Protein AF-A0A6B0THY8-F1 (afdb_monomer_lite)

pLDDT: mean 75.43, std 15.75, range [36.06, 93.44]

Secondary structure (DSSP, 8-state):
--HHHHHHHHHHHHTTTSEEEEEEEETTEEEEEEE-HHHHHHH-GGG---TTTTTT-----TT-SEEEEEEEEHHHHHHHHHHHTT-SS-EEEEEEE-TT-TT-PEEEEEEEEE-SSS--HHHHHHHHHHHHHHTT-

Organism: NCBI:txid2692199

Structure (mmCIF, N/CA/C/O backbone):
data_AF-A0A6B0THY8-F1
#
_entry.id   AF-A0A6B0THY8-F1
#
loop_
_atom_site.group_PDB
_atom_site.id
_atom_site.type_symbol
_atom_site.label_atom_id
_atom_site.label_alt_id
_atom_site.label_comp_id
_atom_site.label_asym_id
_atom_site.label_entity_id
_atom_site.label_seq_id
_atom_site.pdbx_PDB_ins_code
_atom_site.Cartn_x
_atom_site.Cartn_y
_atom_site.Cartn_z
_atom_site.occupancy
_atom_site.B_iso_or_equiv
_atom_site.auth_seq_id
_atom_site.auth_comp_id
_atom_site.auth_asym_id
_atom_site.auth_atom_id
_atom_site.pdbx_PDB_model_num
ATOM 1 N N . MET A 1 1 ? -6.743 0.707 17.190 1.00 80.50 1 MET A N 1
ATOM 2 C CA . MET A 1 1 ? -5.291 0.768 16.916 1.00 80.50 1 MET A CA 1
ATOM 3 C C . MET A 1 1 ? -4.868 2.235 16.843 1.00 80.50 1 MET A C 1
ATOM 5 O O . MET A 1 1 ? -5.707 3.056 16.484 1.00 80.50 1 MET A O 1
ATOM 9 N N . ASP A 1 2 ? -3.636 2.583 17.219 1.00 85.88 2 ASP A N 1
ATOM 10 C CA . ASP A 1 2 ? -3.039 3.914 17.004 1.00 85.88 2 ASP A CA 1
ATOM 11 C C . ASP A 1 2 ? -1.939 3.853 15.921 1.00 85.88 2 ASP A C 1
ATOM 13 O O . ASP A 1 2 ? -1.672 2.781 15.378 1.00 85.88 2 ASP A O 1
ATOM 17 N N . CYS A 1 3 ? -1.323 4.988 15.558 1.00 86.50 3 CYS A N 1
ATOM 18 C CA . CYS A 1 3 ? -0.288 4.996 14.514 1.00 86.50 3 CYS A CA 1
ATOM 19 C C . CYS A 1 3 ? 0.932 4.140 14.870 1.00 86.50 3 CYS A C 1
ATOM 21 O O . CYS A 1 3 ? 1.498 3.514 13.982 1.00 86.50 3 CYS A O 1
ATOM 23 N N . ALA A 1 4 ? 1.338 4.111 16.142 1.00 90.38 4 ALA A N 1
ATOM 24 C CA . ALA A 1 4 ? 2.514 3.360 16.564 1.00 90.38 4 ALA A CA 1
ATOM 25 C C . ALA A 1 4 ? 2.280 1.854 16.391 1.00 90.38 4 ALA A C 1
ATOM 27 O O . ALA A 1 4 ? 3.062 1.188 15.718 1.00 90.38 4 ALA A O 1
ATOM 28 N N . ALA A 1 5 ? 1.151 1.351 16.894 1.00 89.19 5 ALA A N 1
ATOM 29 C CA . ALA A 1 5 ? 0.757 -0.045 16.744 1.00 89.19 5 ALA A CA 1
ATOM 30 C C . ALA A 1 5 ? 0.549 -0.441 15.272 1.00 89.19 5 ALA A C 1
ATOM 32 O O . ALA A 1 5 ? 0.890 -1.554 14.873 1.00 89.19 5 ALA A O 1
ATOM 33 N N . PHE A 1 6 ? 0.023 0.471 14.447 1.00 88.75 6 PHE A N 1
ATOM 34 C CA . PHE A 1 6 ? -0.110 0.249 13.007 1.00 88.75 6 PHE A CA 1
ATOM 35 C C . PHE A 1 6 ? 1.250 0.129 12.310 1.00 88.75 6 PHE A C 1
ATOM 37 O O . PHE A 1 6 ? 1.473 -0.823 11.565 1.00 88.75 6 PHE A O 1
ATOM 44 N N . PHE A 1 7 ? 2.171 1.062 12.560 1.00 91.94 7 PHE A N 1
ATOM 45 C CA . PHE A 1 7 ? 3.503 1.035 11.956 1.00 91.94 7 PHE A CA 1
ATOM 46 C C . PHE A 1 7 ? 4.336 -0.158 12.420 1.00 91.94 7 PHE A C 1
ATOM 48 O O . PHE A 1 7 ? 5.073 -0.724 11.615 1.00 91.94 7 PHE A O 1
ATOM 55 N N . GLU A 1 8 ? 4.197 -0.570 13.680 1.00 93.44 8 GLU A N 1
ATOM 56 C CA . GLU A 1 8 ? 4.826 -1.783 14.200 1.00 93.44 8 GLU A CA 1
ATOM 57 C C . GLU A 1 8 ? 4.282 -3.035 13.498 1.00 93.44 8 GLU A C 1
ATOM 59 O O . GLU A 1 8 ? 5.062 -3.864 13.031 1.00 93.44 8 GLU A O 1
ATOM 64 N N . ALA A 1 9 ? 2.957 -3.144 13.337 1.00 90.81 9 ALA A N 1
ATOM 65 C CA . ALA A 1 9 ? 2.342 -4.253 12.610 1.00 90.81 9 ALA A CA 1
ATOM 66 C C . ALA A 1 9 ? 2.789 -4.296 11.139 1.00 90.81 9 ALA A C 1
ATOM 68 O O . ALA A 1 9 ? 3.208 -5.348 10.656 1.00 90.81 9 ALA A O 1
ATOM 69 N N . ALA A 1 10 ? 2.759 -3.153 10.449 1.00 89.50 10 ALA A N 1
ATOM 70 C CA . ALA A 1 10 ? 3.195 -3.048 9.061 1.00 89.50 10 ALA A CA 1
ATOM 71 C C . ALA A 1 10 ? 4.688 -3.374 8.911 1.00 89.50 10 ALA A C 1
ATOM 73 O O . ALA A 1 10 ? 5.055 -4.180 8.063 1.00 89.50 10 ALA A O 1
ATOM 74 N N . GLY A 1 11 ? 5.548 -2.822 9.770 1.00 90.75 11 GLY A N 1
ATOM 75 C CA . GLY A 1 11 ? 6.982 -3.110 9.770 1.00 90.75 11 GLY A CA 1
ATOM 76 C C . GLY A 1 11 ? 7.297 -4.581 10.040 1.00 90.75 11 GLY A C 1
ATOM 77 O O . GLY A 1 11 ? 8.134 -5.152 9.350 1.00 90.75 11 GLY A O 1
ATOM 78 N N . GLY A 1 12 ? 6.598 -5.213 10.986 1.00 89.62 12 GLY A N 1
ATOM 79 C CA . GLY A 1 12 ? 6.788 -6.628 11.304 1.00 89.62 12 GLY A CA 1
ATOM 80 C C . GLY A 1 12 ? 6.321 -7.582 10.200 1.00 89.62 12 GLY A C 1
ATOM 81 O O . GLY A 1 12 ? 6.938 -8.623 10.004 1.00 89.62 12 GLY A O 1
ATOM 82 N N . GLN A 1 13 ? 5.251 -7.244 9.472 1.00 88.62 13 GLN A N 1
ATOM 83 C CA . GLN A 1 13 ? 4.697 -8.110 8.421 1.00 88.62 13 GLN A CA 1
ATOM 84 C C . GLN A 1 13 ? 5.296 -7.858 7.032 1.00 88.62 13 GLN A C 1
ATOM 86 O O . GLN A 1 13 ? 5.357 -8.781 6.224 1.00 88.62 13 GLN A O 1
ATOM 91 N N . LEU A 1 14 ? 5.726 -6.627 6.743 1.00 88.19 14 LEU A N 1
ATOM 92 C CA . LEU A 1 14 ? 6.177 -6.218 5.409 1.00 88.19 14 LEU A CA 1
ATOM 93 C C . LEU A 1 14 ? 7.678 -5.938 5.332 1.00 88.19 14 LEU A C 1
ATOM 95 O O . LEU A 1 14 ? 8.233 -5.977 4.238 1.00 88.19 14 LEU A O 1
ATOM 99 N N . GLY A 1 15 ? 8.336 -5.638 6.456 1.00 81.38 15 GLY A N 1
ATOM 100 C CA . GLY A 1 15 ? 9.620 -4.930 6.486 1.00 81.38 15 GLY A CA 1
ATOM 101 C C . GLY A 1 15 ? 10.758 -5.555 5.675 1.00 81.38 15 GLY A C 1
ATOM 102 O O . GLY A 1 15 ? 11.552 -4.813 5.106 1.00 81.38 15 GLY A O 1
ATOM 103 N N . GLU A 1 16 ? 10.831 -6.883 5.582 1.00 84.44 16 GLU A N 1
ATOM 104 C CA . GLU A 1 16 ? 11.865 -7.579 4.793 1.00 84.44 16 GLU A CA 1
ATOM 105 C C . GLU A 1 16 ? 11.415 -7.921 3.362 1.00 84.44 16 GLU A C 1
ATOM 107 O O . GLU A 1 16 ? 12.245 -8.215 2.501 1.00 84.44 16 GLU A O 1
ATOM 112 N N . THR A 1 17 ? 10.110 -7.862 3.094 1.00 86.88 17 THR A N 1
ATOM 113 C CA . THR A 1 17 ? 9.492 -8.295 1.831 1.00 86.88 17 THR A CA 1
ATOM 114 C C . THR A 1 17 ? 9.318 -7.145 0.840 1.00 86.88 17 THR A C 1
ATOM 116 O O . THR A 1 17 ? 9.130 -7.374 -0.351 1.00 86.88 17 THR A O 1
ATOM 119 N N . VAL A 1 18 ? 9.375 -5.897 1.310 1.00 86.75 18 VAL A N 1
ATOM 120 C CA . VAL A 1 18 ? 9.101 -4.699 0.505 1.00 86.75 18 VAL A CA 1
ATOM 121 C C . VAL A 1 18 ? 10.343 -3.826 0.335 1.00 86.75 18 VAL A C 1
ATOM 123 O O . VAL A 1 18 ? 11.279 -3.877 1.131 1.00 86.75 18 VAL A O 1
ATOM 126 N N . ALA A 1 19 ? 10.366 -2.996 -0.708 1.00 84.81 19 ALA A N 1
ATOM 127 C CA . ALA A 1 19 ? 11.469 -2.075 -0.959 1.00 84.81 19 ALA A CA 1
ATOM 128 C C . ALA A 1 19 ? 11.157 -0.663 -0.440 1.00 84.81 19 ALA A C 1
ATOM 130 O O . ALA A 1 19 ? 10.081 -0.123 -0.690 1.00 84.81 19 ALA A O 1
ATOM 131 N N . GLU A 1 20 ? 12.139 -0.071 0.248 1.00 83.44 20 GLU A N 1
ATOM 132 C CA . GLU A 1 20 ? 12.120 1.304 0.778 1.00 83.44 20 GLU A CA 1
ATOM 133 C C . GLU A 1 20 ? 10.834 1.678 1.534 1.00 83.44 20 GLU A C 1
ATOM 135 O O . GLU A 1 20 ? 10.149 2.637 1.167 1.00 83.44 20 GLU A O 1
ATOM 140 N N . PRO A 1 21 ? 10.480 0.931 2.595 1.00 87.38 21 PRO A N 1
ATOM 141 C CA . PRO A 1 21 ? 9.332 1.288 3.404 1.00 87.38 21 PRO A CA 1
ATOM 142 C C . PRO A 1 21 ? 9.537 2.653 4.066 1.00 87.38 21 PRO A C 1
ATOM 144 O O . PRO A 1 21 ? 10.601 2.959 4.607 1.00 87.38 21 PRO A O 1
ATOM 147 N N . SER A 1 22 ? 8.483 3.458 4.073 1.00 86.38 22 SER A N 1
ATOM 148 C CA . SER A 1 22 ? 8.441 4.757 4.732 1.00 86.38 22 SER A CA 1
ATOM 149 C C . SER A 1 22 ? 7.172 4.898 5.562 1.00 86.38 22 SER A C 1
ATOM 151 O O . SER A 1 22 ? 6.129 4.312 5.264 1.00 86.38 22 SER A O 1
ATOM 153 N N . GLN A 1 23 ? 7.286 5.672 6.637 1.00 88.81 23 GLN A N 1
ATOM 154 C CA . GLN A 1 23 ? 6.213 5.925 7.588 1.00 88.81 23 GLN A CA 1
ATOM 155 C C . GLN A 1 23 ? 6.022 7.426 7.717 1.00 88.81 23 GLN A C 1
ATOM 157 O O . GLN A 1 23 ? 6.988 8.169 7.894 1.00 88.81 23 GLN A O 1
ATOM 162 N N . GLN A 1 24 ? 4.776 7.875 7.654 1.00 85.56 24 GLN A N 1
ATOM 163 C CA . GLN A 1 24 ? 4.451 9.290 7.785 1.00 85.56 24 GLN A CA 1
ATOM 164 C C . GLN A 1 24 ? 3.095 9.484 8.451 1.00 85.56 24 GLN A C 1
ATOM 166 O O . GLN A 1 24 ? 2.170 8.692 8.269 1.00 85.56 24 GLN A O 1
ATOM 171 N N . THR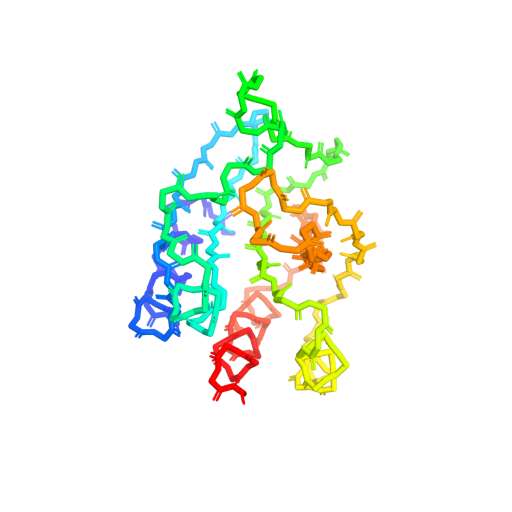 A 1 25 ? 2.970 10.584 9.187 1.00 82.12 25 THR A N 1
ATOM 172 C CA . THR A 1 25 ? 1.695 11.028 9.745 1.00 82.12 25 THR A CA 1
ATOM 173 C C . THR A 1 25 ? 1.314 12.345 9.089 1.00 82.12 25 THR A C 1
ATOM 175 O O . THR A 1 25 ? 2.003 13.348 9.271 1.00 82.12 25 THR A O 1
ATOM 178 N N . ALA A 1 26 ? 0.217 12.361 8.335 1.00 72.31 26 ALA A N 1
ATOM 179 C CA . ALA A 1 26 ? -0.259 13.541 7.617 1.00 72.31 26 ALA A CA 1
ATOM 180 C C . ALA A 1 26 ? -1.777 13.672 7.776 1.00 72.31 26 ALA A C 1
ATOM 182 O O . ALA A 1 26 ? -2.499 12.690 7.648 1.00 72.31 26 ALA A O 1
ATOM 183 N N . GLY A 1 27 ? -2.275 14.868 8.110 1.00 68.12 27 GLY A N 1
ATOM 184 C CA . GLY A 1 27 ? -3.722 15.128 8.191 1.00 68.12 27 GLY A CA 1
ATOM 185 C C . GLY A 1 27 ? -4.501 14.257 9.192 1.00 68.12 27 GLY A C 1
ATOM 186 O O . GLY A 1 27 ? -5.700 14.065 9.012 1.00 68.12 27 GLY A O 1
ATOM 187 N N . GLY A 1 28 ? -3.844 13.716 10.229 1.00 71.12 28 GLY A N 1
ATOM 188 C CA . GLY A 1 28 ? -4.455 12.776 11.184 1.00 71.12 28 GLY A CA 1
ATOM 189 C C . GLY A 1 28 ? -4.463 11.312 10.725 1.00 71.12 28 GLY A C 1
ATOM 190 O O . GLY A 1 28 ? -5.175 10.498 11.308 1.00 71.12 28 GLY A O 1
ATOM 191 N N . GLN A 1 29 ? -3.688 10.982 9.690 1.00 75.75 29 GLN A N 1
ATOM 192 C CA . GLN A 1 29 ? -3.646 9.668 9.051 1.00 75.75 29 GLN A CA 1
ATOM 193 C C . GLN A 1 29 ? -2.236 9.093 9.178 1.00 75.75 29 GLN A C 1
ATOM 195 O O . GLN A 1 29 ? -1.258 9.817 8.986 1.00 75.75 29 GLN A O 1
ATOM 200 N N . CYS A 1 30 ? -2.134 7.807 9.503 1.00 85.31 30 CYS A N 1
ATOM 201 C CA . CYS A 1 30 ? -0.875 7.073 9.573 1.00 85.31 30 CYS A CA 1
ATOM 202 C C . CYS A 1 30 ? -0.684 6.335 8.245 1.00 85.31 30 CYS A C 1
ATOM 204 O O . CYS A 1 30 ? -1.478 5.455 7.908 1.00 85.31 30 CYS A O 1
ATOM 206 N N . VAL A 1 31 ? 0.337 6.698 7.476 1.00 84.69 31 VAL A N 1
ATOM 207 C CA . VAL A 1 31 ? 0.560 6.170 6.127 1.00 84.69 31 VAL A CA 1
ATOM 208 C C . VAL A 1 31 ? 1.842 5.347 6.107 1.00 84.69 31 VAL A C 1
ATOM 210 O O . VAL A 1 31 ? 2.897 5.832 6.520 1.00 84.69 31 VAL A O 1
ATOM 213 N N . TYR A 1 32 ? 1.735 4.109 5.631 1.00 87.06 32 TYR A N 1
ATOM 214 C CA . TYR A 1 32 ? 2.857 3.213 5.371 1.00 87.06 32 TYR A CA 1
ATOM 215 C C . TYR A 1 32 ? 2.992 3.028 3.859 1.00 87.06 32 TYR A C 1
ATOM 217 O O . TYR A 1 32 ? 2.078 2.527 3.205 1.00 87.06 32 TYR A O 1
ATOM 225 N N . GLU A 1 33 ? 4.105 3.463 3.281 1.00 86.06 33 GLU A N 1
ATOM 226 C CA . GLU A 1 33 ? 4.324 3.389 1.835 1.00 86.06 33 GLU A CA 1
ATOM 227 C C . GLU A 1 33 ? 5.551 2.560 1.508 1.00 86.06 33 GLU A C 1
ATOM 229 O O . GLU A 1 33 ? 6.559 2.660 2.202 1.00 86.06 33 GLU A O 1
ATOM 234 N N . PHE A 1 34 ? 5.484 1.792 0.427 1.00 86.25 34 PHE A N 1
ATOM 235 C CA . PHE A 1 34 ? 6.606 0.997 -0.054 1.00 86.25 34 PHE A CA 1
ATOM 236 C C . PHE A 1 34 ? 6.493 0.719 -1.552 1.00 86.25 34 PHE A C 1
ATOM 238 O O . PHE A 1 34 ? 5.458 0.938 -2.192 1.00 86.25 34 PHE A O 1
ATOM 245 N N . TYR A 1 35 ? 7.581 0.207 -2.109 1.00 83.44 35 TYR A N 1
ATOM 246 C CA . TYR A 1 35 ? 7.635 -0.284 -3.473 1.00 83.44 35 TYR A CA 1
ATOM 247 C C . TYR A 1 35 ? 7.625 -1.806 -3.494 1.00 83.44 35 TYR A C 1
ATOM 249 O O . TYR A 1 35 ? 8.222 -2.469 -2.641 1.00 83.44 35 TYR A O 1
ATOM 257 N N . HIS A 1 36 ? 6.998 -2.364 -4.526 1.00 86.31 36 HIS A N 1
ATOM 258 C CA . HIS A 1 36 ? 7.212 -3.756 -4.884 1.00 86.31 36 HIS A CA 1
ATOM 259 C C . HIS A 1 36 ? 8.714 -3.981 -5.179 1.00 86.31 36 HIS A C 1
ATOM 261 O O . HIS A 1 36 ? 9.296 -3.166 -5.898 1.00 86.31 36 HIS A O 1
ATOM 267 N N . PRO A 1 37 ? 9.374 -5.059 -4.710 1.00 85.25 37 PRO A N 1
ATOM 268 C CA . PRO A 1 37 ? 10.815 -5.281 -4.917 1.00 85.25 37 PRO A CA 1
ATOM 269 C C . PRO A 1 37 ? 11.269 -5.158 -6.378 1.00 85.25 37 PRO A C 1
ATOM 271 O O . PRO A 1 37 ? 12.272 -4.515 -6.682 1.00 85.25 37 PRO A O 1
ATOM 274 N N . ARG A 1 38 ? 10.452 -5.666 -7.306 1.00 81.44 38 ARG A N 1
ATOM 275 C CA . ARG A 1 38 ? 10.683 -5.560 -8.758 1.00 81.44 38 ARG A CA 1
ATOM 276 C C . ARG A 1 38 ? 10.736 -4.126 -9.300 1.00 81.44 38 ARG A C 1
ATOM 278 O O . ARG A 1 38 ? 11.292 -3.918 -10.374 1.00 81.44 38 ARG A O 1
ATOM 285 N N . VAL A 1 39 ? 10.171 -3.147 -8.590 1.00 73.25 39 VAL A N 1
ATOM 286 C CA . VAL A 1 39 ? 10.327 -1.722 -8.913 1.00 73.25 39 VAL A CA 1
ATOM 287 C C . VAL A 1 39 ? 11.781 -1.300 -8.712 1.00 73.25 39 VAL A C 1
ATOM 289 O O . VAL A 1 39 ? 12.370 -0.715 -9.615 1.00 73.25 39 VAL A O 1
ATOM 292 N N . ARG A 1 40 ? 12.375 -1.628 -7.556 1.00 72.88 40 ARG A N 1
ATOM 293 C CA . ARG A 1 40 ? 13.784 -1.327 -7.263 1.00 72.88 40 ARG A CA 1
ATOM 294 C C . ARG A 1 40 ? 14.694 -1.985 -8.293 1.00 72.88 40 ARG A C 1
ATOM 296 O O . ARG A 1 40 ? 15.578 -1.324 -8.828 1.00 72.88 40 ARG A O 1
ATOM 303 N N . ASP A 1 41 ? 14.445 -3.260 -8.582 1.00 73.06 41 ASP A N 1
ATOM 304 C CA . ASP A 1 41 ? 15.293 -4.049 -9.476 1.00 73.06 41 ASP A CA 1
ATOM 305 C C . ASP A 1 41 ? 15.215 -3.571 -10.938 1.00 73.06 41 ASP A C 1
ATOM 307 O O . ASP A 1 41 ? 16.166 -3.754 -11.695 1.00 73.06 41 ASP A O 1
ATOM 311 N N . HIS A 1 42 ? 14.101 -2.949 -11.346 1.00 68.56 42 HIS A N 1
ATOM 312 C CA . HIS A 1 42 ? 13.898 -2.502 -12.725 1.00 68.56 42 HIS A CA 1
ATOM 313 C C . HIS A 1 42 ? 14.179 -1.017 -12.965 1.00 68.56 42 HIS A C 1
ATOM 315 O O . HIS A 1 42 ? 14.755 -0.666 -13.991 1.00 68.56 42 HIS A O 1
ATOM 321 N N . LEU A 1 43 ? 13.742 -0.148 -12.054 1.00 65.94 43 LEU A N 1
ATOM 322 C CA . LEU A 1 43 ? 13.710 1.300 -12.273 1.00 65.94 43 LEU A CA 1
ATOM 323 C C . LEU A 1 43 ? 14.804 2.043 -11.502 1.00 65.94 43 LEU A C 1
ATOM 325 O O . LEU A 1 43 ? 15.106 3.188 -11.832 1.00 65.94 43 LEU A O 1
ATOM 329 N N . GLY A 1 44 ? 15.418 1.399 -10.504 1.00 61.56 44 GLY A N 1
ATOM 330 C CA . GLY A 1 44 ? 16.283 2.078 -9.546 1.00 61.56 44 GLY A CA 1
ATOM 331 C C . GLY A 1 44 ? 15.488 3.049 -8.666 1.00 61.56 44 GLY A C 1
ATOM 332 O O . GLY A 1 44 ? 14.462 3.608 -9.055 1.00 61.56 44 GLY A O 1
ATOM 333 N N . THR A 1 45 ? 15.929 3.248 -7.430 1.00 54.78 45 THR A N 1
ATOM 334 C CA . THR A 1 45 ? 15.126 3.999 -6.453 1.00 54.78 45 THR A CA 1
ATOM 335 C C . THR A 1 45 ? 15.253 5.511 -6.578 1.00 54.78 45 THR A C 1
ATOM 337 O O . THR A 1 45 ? 14.347 6.251 -6.201 1.00 54.78 45 THR A O 1
ATOM 340 N N . GLU A 1 46 ? 16.298 5.979 -7.258 1.00 55.62 46 GLU A N 1
ATOM 341 C CA . GLU A 1 46 ? 16.523 7.400 -7.539 1.00 55.62 46 GLU A CA 1
ATOM 342 C C . GLU A 1 46 ? 15.497 7.995 -8.528 1.00 55.62 46 GLU A C 1
ATOM 344 O O . GLU A 1 46 ? 15.396 9.214 -8.672 1.00 55.62 46 GLU A O 1
ATOM 349 N N . GLY A 1 47 ? 14.705 7.145 -9.198 1.00 45.78 47 GLY A N 1
ATOM 350 C CA . GLY A 1 47 ? 13.811 7.530 -10.288 1.00 45.78 47 GLY A CA 1
ATOM 351 C C . GLY A 1 47 ? 12.309 7.583 -9.985 1.00 45.78 47 GLY A C 1
ATOM 352 O O . GLY A 1 47 ? 11.509 7.988 -10.832 1.00 45.78 47 GLY A O 1
ATOM 353 N N . LEU A 1 48 ? 11.905 7.164 -8.787 1.00 51.31 48 LEU A N 1
ATOM 354 C CA . LEU A 1 48 ? 10.513 6.805 -8.487 1.00 51.31 48 LEU A CA 1
ATOM 355 C C . LEU A 1 48 ? 9.764 7.841 -7.661 1.00 51.31 48 LEU A C 1
ATOM 357 O O . LEU A 1 48 ? 8.676 7.581 -7.144 1.00 51.31 48 LEU A O 1
ATOM 361 N N . ALA A 1 49 ? 10.308 9.053 -7.590 1.00 48.12 49 ALA A N 1
ATOM 362 C CA . ALA A 1 49 ? 9.529 10.208 -7.203 1.00 48.12 49 ALA A CA 1
ATOM 363 C C . ALA A 1 49 ? 8.433 10.420 -8.257 1.00 48.12 49 ALA A C 1
ATOM 365 O O . ALA A 1 49 ? 8.610 11.167 -9.216 1.00 48.12 49 ALA A O 1
ATOM 366 N N . THR A 1 50 ? 7.274 9.775 -8.083 1.00 45.22 50 THR A N 1
ATOM 367 C CA . THR A 1 50 ? 6.037 10.234 -8.720 1.00 45.22 50 THR A CA 1
ATOM 368 C C . THR A 1 50 ? 5.950 11.731 -8.451 1.00 45.22 50 THR A C 1
ATOM 370 O O . THR A 1 50 ? 6.239 12.164 -7.336 1.00 45.22 50 THR A O 1
ATOM 373 N N . SER A 1 51 ? 5.598 12.539 -9.441 1.00 37.72 51 SER A N 1
ATOM 374 C CA . SER A 1 51 ? 5.550 14.006 -9.359 1.00 37.72 51 SER A CA 1
ATOM 375 C C . SER A 1 51 ? 4.762 14.561 -8.152 1.00 37.72 51 SER A C 1
ATOM 377 O O . SER A 1 51 ? 4.974 15.712 -7.780 1.00 37.72 51 SER A O 1
ATOM 379 N N . PHE A 1 52 ? 3.956 13.738 -7.472 1.00 41.53 52 PHE A N 1
ATOM 380 C CA . PHE A 1 52 ? 3.351 14.000 -6.158 1.00 41.53 52 PHE A CA 1
ATOM 381 C C . PHE A 1 52 ? 4.350 14.130 -4.986 1.00 41.53 52 PHE A C 1
ATOM 383 O O . PHE A 1 52 ? 4.176 14.997 -4.123 1.00 41.53 52 PHE A O 1
ATOM 390 N N . A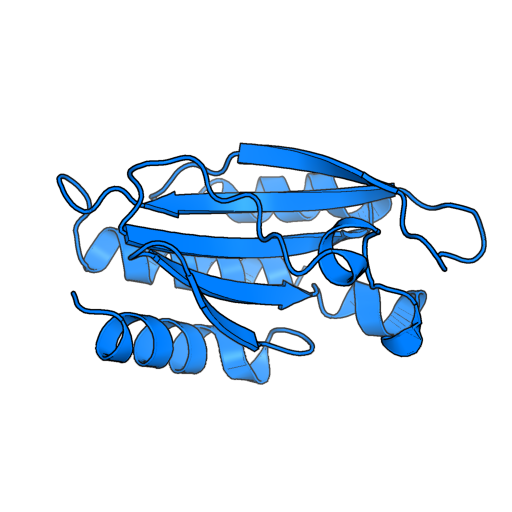SN A 1 53 ? 5.447 13.364 -4.983 1.00 40.66 53 ASN A N 1
ATOM 391 C CA . ASN A 1 53 ? 6.501 13.434 -3.961 1.00 40.66 53 ASN A CA 1
ATOM 392 C C . ASN A 1 53 ? 7.328 14.726 -4.052 1.00 40.66 53 ASN A C 1
ATOM 394 O O . ASN A 1 53 ? 7.934 15.133 -3.065 1.00 40.66 53 ASN A O 1
ATOM 398 N N . ARG A 1 54 ? 7.310 15.432 -5.194 1.00 37.50 54 ARG A N 1
ATOM 399 C CA . ARG A 1 54 ? 7.930 16.765 -5.305 1.00 37.50 54 ARG A CA 1
ATOM 400 C C . ARG A 1 54 ? 7.116 17.872 -4.633 1.00 37.50 54 ARG A C 1
ATOM 402 O O . ARG A 1 54 ? 7.689 18.892 -4.270 1.00 37.50 54 ARG A O 1
ATOM 409 N N . SER A 1 55 ? 5.810 17.678 -4.458 1.00 36.22 55 SER A N 1
ATOM 410 C CA . SER A 1 55 ? 4.930 18.630 -3.767 1.00 36.22 55 SER A CA 1
ATOM 411 C C . SER A 1 55 ? 4.793 18.377 -2.261 1.00 36.22 55 SER A C 1
ATOM 413 O O . SER A 1 55 ? 4.218 19.214 -1.573 1.00 36.22 55 SER A O 1
ATOM 415 N N . GLY A 1 56 ? 5.282 17.242 -1.740 1.00 36.06 56 GLY A N 1
ATOM 416 C CA . GLY A 1 56 ? 5.043 16.841 -0.345 1.00 36.06 56 GLY A CA 1
ATOM 417 C C . GLY A 1 56 ? 3.567 16.551 -0.037 1.00 36.06 56 GLY A C 1
ATOM 418 O O . GLY A 1 56 ? 3.170 16.531 1.125 1.00 36.06 56 GLY A O 1
ATOM 419 N N . VAL A 1 57 ? 2.743 16.356 -1.073 1.00 36.94 57 VAL A N 1
ATOM 420 C CA . VAL A 1 57 ? 1.305 16.106 -0.947 1.00 36.94 57 VAL A CA 1
ATOM 421 C C . VAL A 1 57 ? 1.062 14.626 -1.169 1.00 36.94 57 VAL A C 1
ATOM 423 O O . VAL A 1 57 ? 0.972 14.149 -2.299 1.00 36.94 57 VAL A O 1
ATOM 426 N N . VAL A 1 58 ? 0.939 13.905 -0.064 1.00 50.62 58 VAL A N 1
ATOM 427 C CA . VAL A 1 58 ? 0.322 12.584 -0.050 1.00 50.62 58 VAL A CA 1
ATOM 428 C C . VAL A 1 58 ? -1.155 12.825 -0.335 1.00 50.62 58 VAL A C 1
ATOM 430 O O . VAL A 1 58 ? -1.836 13.479 0.460 1.00 50.62 58 VAL A O 1
ATOM 433 N N . TRP A 1 59 ? -1.659 12.376 -1.487 1.00 45.50 59 TRP A N 1
ATOM 434 C CA . TRP A 1 59 ? -3.105 12.349 -1.664 1.00 45.50 59 TRP A CA 1
ATOM 435 C C . TRP A 1 59 ? -3.641 11.290 -0.719 1.00 45.50 59 TRP A C 1
ATOM 437 O O . TRP A 1 59 ? -3.434 10.094 -0.912 1.00 45.50 59 TRP A O 1
ATOM 447 N N . VAL A 1 60 ? -4.299 11.753 0.331 1.00 49.09 60 VAL A N 1
ATOM 448 C CA . VAL A 1 60 ? -5.026 10.882 1.226 1.00 49.09 60 VAL A CA 1
ATOM 449 C C . VAL A 1 60 ? -6.465 11.383 1.237 1.00 49.09 60 VAL A C 1
ATOM 451 O O . VAL A 1 60 ? -6.714 12.541 1.587 1.00 49.09 60 VAL A O 1
ATOM 454 N N . PRO A 1 61 ? -7.434 10.566 0.802 1.00 45.62 61 PRO A N 1
ATOM 455 C CA . PRO A 1 61 ? -8.825 10.970 0.835 1.00 45.62 61 PRO A CA 1
ATOM 456 C C . PRO A 1 61 ? -9.219 11.247 2.289 1.00 45.62 61 PRO A C 1
ATOM 458 O O . PRO A 1 61 ? -8.883 10.496 3.213 1.00 45.62 61 PRO A O 1
ATOM 461 N N . THR A 1 62 ? -9.897 12.373 2.495 1.00 46.47 62 THR A N 1
ATOM 462 C CA . THR A 1 62 ? -10.270 12.879 3.815 1.00 46.47 62 THR A CA 1
ATOM 463 C C . THR A 1 62 ? -11.151 11.861 4.551 1.00 46.47 62 THR A C 1
ATOM 465 O O . THR A 1 62 ? -12.168 11.403 4.034 1.00 46.47 62 THR A O 1
ATOM 468 N N . GLY A 1 63 ? -10.753 11.486 5.775 1.00 47.03 63 GLY A N 1
ATOM 469 C CA . GLY A 1 63 ? -11.551 10.628 6.668 1.00 47.03 63 GLY A CA 1
ATOM 470 C C . GLY A 1 63 ? -11.069 9.182 6.877 1.00 47.03 63 GLY A C 1
ATOM 471 O O . GLY A 1 63 ? -11.860 8.352 7.325 1.00 47.03 63 GLY A O 1
ATOM 472 N N . ARG A 1 64 ? -9.807 8.847 6.574 1.00 63.69 64 ARG A N 1
ATOM 473 C CA . ARG A 1 64 ? -9.236 7.489 6.756 1.00 63.69 64 ARG A CA 1
ATOM 474 C C . ARG A 1 64 ? -8.068 7.502 7.762 1.00 63.69 64 ARG A C 1
ATOM 476 O O . ARG A 1 64 ? -7.154 8.283 7.584 1.00 63.69 64 ARG A O 1
ATOM 483 N N . GLN A 1 65 ? -8.076 6.702 8.830 1.00 70.44 65 GLN A N 1
ATOM 484 C CA . GLN A 1 65 ? -7.057 6.773 9.899 1.00 70.44 65 GLN A CA 1
ATOM 485 C C . GLN A 1 65 ? -5.744 6.068 9.534 1.00 70.44 65 GLN A C 1
ATOM 487 O O . GLN A 1 65 ? -4.681 6.543 9.928 1.00 70.44 65 GLN A O 1
ATOM 492 N N . PHE A 1 66 ? -5.801 4.981 8.762 1.00 77.50 66 PHE A N 1
ATOM 493 C CA . PHE A 1 66 ? -4.613 4.257 8.297 1.00 77.50 66 PHE A CA 1
ATOM 494 C C . PHE A 1 66 ? -4.614 4.163 6.780 1.00 77.50 66 PHE A C 1
ATOM 496 O O . PHE A 1 66 ? -5.668 3.964 6.174 1.00 77.50 66 PHE A O 1
ATOM 503 N N . ALA A 1 67 ? -3.445 4.281 6.167 1.00 81.19 67 ALA A N 1
ATOM 504 C CA . ALA A 1 67 ? -3.288 4.083 4.738 1.00 81.19 67 ALA A CA 1
ATOM 505 C C . ALA A 1 67 ? -2.052 3.238 4.437 1.00 81.19 67 ALA A C 1
ATOM 507 O O . ALA A 1 67 ? -1.009 3.402 5.071 1.00 81.19 67 ALA A O 1
ATOM 508 N N . VAL A 1 68 ? -2.182 2.350 3.454 1.00 82.25 68 VAL A N 1
ATOM 509 C CA . VAL A 1 68 ? -1.066 1.593 2.894 1.00 82.25 68 VAL A CA 1
ATOM 510 C C . VAL A 1 68 ? -1.006 1.845 1.398 1.00 82.25 68 VAL A C 1
ATOM 512 O O . VAL A 1 68 ? -2.004 1.661 0.700 1.00 82.25 68 VAL A O 1
ATOM 515 N N . THR A 1 69 ? 0.157 2.274 0.918 1.00 84.31 69 THR A N 1
ATOM 516 C CA . THR A 1 69 ? 0.389 2.561 -0.499 1.00 84.31 69 THR A CA 1
ATOM 517 C C . THR A 1 69 ? 1.451 1.612 -1.037 1.00 84.31 69 THR A C 1
ATOM 519 O O . THR A 1 69 ? 2.617 1.707 -0.649 1.00 84.31 69 THR A O 1
ATOM 522 N N . LEU A 1 70 ? 1.046 0.734 -1.956 1.00 84.31 70 LEU A N 1
ATOM 523 C CA . LEU A 1 70 ? 1.933 -0.161 -2.696 1.00 84.31 70 LEU A CA 1
ATOM 524 C C . LEU A 1 70 ? 2.087 0.345 -4.135 1.00 84.31 70 LEU A C 1
ATOM 526 O O . LEU A 1 70 ? 1.100 0.573 -4.834 1.00 84.31 70 LEU A O 1
ATOM 530 N N . ARG A 1 71 ? 3.333 0.504 -4.582 1.00 84.56 71 ARG A N 1
ATOM 531 C CA . ARG A 1 71 ? 3.672 0.911 -5.954 1.00 84.56 71 ARG A CA 1
ATOM 532 C C . ARG A 1 71 ? 4.215 -0.279 -6.741 1.00 84.56 71 ARG A C 1
ATOM 534 O O . ARG A 1 71 ? 5.162 -0.927 -6.293 1.00 84.56 71 ARG A O 1
ATOM 541 N N . VAL A 1 72 ? 3.639 -0.537 -7.911 1.00 82.75 72 VAL A N 1
ATOM 542 C CA . VAL A 1 72 ? 3.878 -1.730 -8.736 1.00 82.75 72 VAL A CA 1
ATOM 543 C C . VAL A 1 72 ? 4.149 -1.303 -10.185 1.00 82.75 72 VAL A C 1
ATOM 545 O O . VAL A 1 72 ? 3.453 -0.420 -10.681 1.00 82.75 72 VAL A O 1
ATOM 548 N N . PRO A 1 73 ? 5.119 -1.896 -10.903 1.00 79.56 73 PRO A N 1
ATOM 549 C CA . PRO A 1 73 ? 5.247 -1.701 -12.346 1.00 79.56 73 PRO A CA 1
ATOM 550 C C . PRO A 1 73 ? 4.017 -2.273 -13.057 1.00 79.56 73 PRO A C 1
ATOM 552 O O . PRO A 1 73 ? 3.590 -3.376 -12.715 1.00 79.56 73 PRO A O 1
ATOM 555 N N . GLU A 1 74 ? 3.474 -1.572 -14.056 1.00 80.88 74 GLU A N 1
ATOM 556 C CA . GLU A 1 74 ? 2.231 -1.953 -14.754 1.00 80.88 74 GLU A CA 1
ATOM 557 C C . GLU A 1 74 ? 2.214 -3.422 -15.199 1.00 80.88 74 GLU A C 1
ATOM 559 O O . GLU A 1 74 ? 1.229 -4.126 -14.990 1.00 80.88 74 GLU A O 1
ATOM 564 N N . ARG A 1 75 ? 3.338 -3.930 -15.720 1.00 81.38 75 ARG A N 1
ATOM 565 C CA . ARG A 1 75 ? 3.467 -5.326 -16.178 1.00 81.38 75 ARG A CA 1
ATOM 566 C C . ARG A 1 75 ? 3.252 -6.392 -15.096 1.00 81.38 75 ARG A C 1
ATOM 568 O O . ARG A 1 75 ? 3.112 -7.564 -15.428 1.00 81.38 75 ARG A O 1
ATOM 575 N N . TYR A 1 76 ? 3.301 -6.012 -13.821 1.00 84.88 76 TY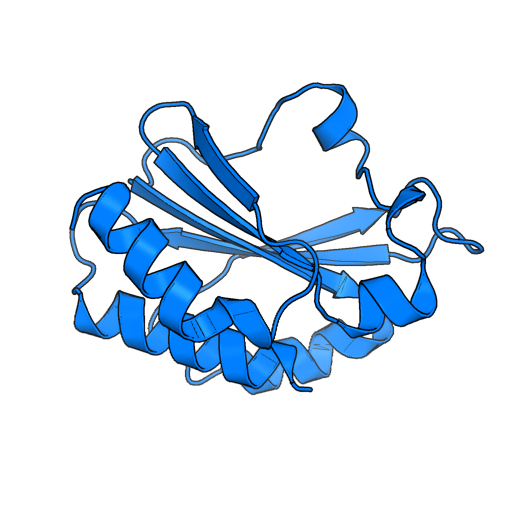R A N 1
ATOM 576 C CA . TYR A 1 76 ? 3.041 -6.894 -12.683 1.00 84.88 76 TYR A CA 1
ATOM 577 C C . TYR A 1 76 ? 1.722 -6.561 -11.974 1.00 84.88 76 TYR A C 1
ATOM 579 O O . TYR A 1 76 ? 1.370 -7.254 -11.027 1.00 84.88 76 TYR A O 1
ATOM 587 N N . GLY A 1 77 ? 0.994 -5.529 -12.419 1.00 84.31 77 GLY A N 1
ATOM 588 C CA . GLY A 1 77 ? -0.224 -5.051 -11.764 1.00 84.31 77 GLY A CA 1
ATOM 589 C C . GLY A 1 77 ? -1.290 -6.136 -11.627 1.00 84.31 77 GLY A C 1
ATOM 590 O O . GLY A 1 77 ? -1.764 -6.370 -10.524 1.00 84.31 77 GLY A O 1
ATOM 591 N N . GLU A 1 78 ? -1.594 -6.858 -12.708 1.00 88.38 78 GLU A N 1
ATOM 592 C CA . GLU A 1 78 ? -2.613 -7.920 -12.706 1.00 88.38 78 GLU A CA 1
ATOM 593 C C . GLU A 1 78 ? -2.271 -9.052 -11.724 1.00 88.38 78 GLU A C 1
ATOM 595 O O . GLU A 1 78 ? -3.083 -9.395 -10.872 1.00 88.38 78 GLU A O 1
ATOM 600 N N . ALA A 1 79 ? -1.037 -9.563 -11.756 1.00 89.00 79 ALA A N 1
ATOM 601 C CA . ALA A 1 79 ? -0.607 -10.637 -10.858 1.00 89.00 79 ALA A CA 1
ATOM 602 C C . ALA A 1 79 ? -0.596 -10.207 -9.377 1.00 89.00 79 ALA A C 1
ATOM 604 O O . ALA A 1 79 ? -0.902 -11.000 -8.487 1.00 89.00 79 ALA A O 1
ATOM 605 N N . VAL A 1 80 ? -0.248 -8.945 -9.103 1.00 88.88 80 VAL A N 1
ATOM 606 C CA . VAL A 1 80 ? -0.304 -8.379 -7.749 1.00 88.88 80 VAL A CA 1
ATOM 607 C C . VAL A 1 80 ? -1.752 -8.200 -7.291 1.00 88.88 80 VAL A C 1
ATOM 609 O O . VAL A 1 80 ? -2.053 -8.484 -6.136 1.00 88.88 80 VAL A O 1
ATOM 612 N N . GLU A 1 81 ? -2.658 -7.770 -8.169 1.00 89.56 81 GLU A N 1
ATOM 613 C CA . GLU A 1 81 ? -4.088 -7.652 -7.860 1.00 89.56 81 GLU A CA 1
ATOM 614 C C . GLU A 1 81 ? -4.7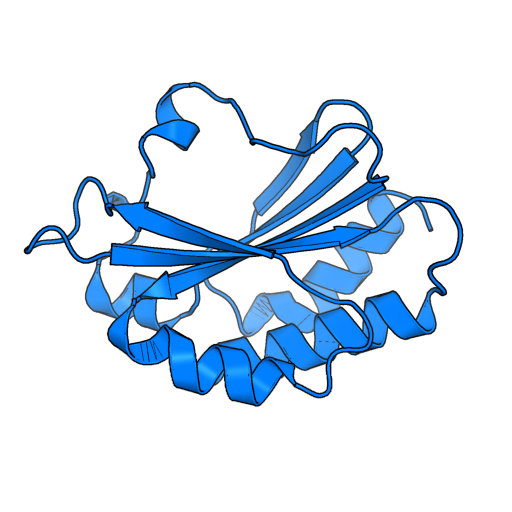27 -9.013 -7.573 1.00 89.56 81 GLU A C 1
ATOM 616 O O . GLU A 1 81 ? -5.439 -9.144 -6.580 1.00 89.56 81 GLU A O 1
ATOM 621 N N . GLU A 1 82 ? -4.413 -10.043 -8.363 1.00 90.62 82 GLU A N 1
ATOM 622 C CA . GLU A 1 82 ? -4.847 -11.420 -8.097 1.00 90.62 82 GLU A CA 1
ATOM 623 C C . GLU A 1 82 ? -4.354 -11.918 -6.731 1.00 90.62 82 GLU A C 1
ATOM 625 O O . GLU A 1 82 ? -5.108 -12.526 -5.972 1.00 90.62 82 GLU A O 1
ATOM 630 N N . ALA A 1 83 ? -3.103 -11.616 -6.371 1.00 89.56 83 ALA A N 1
ATOM 631 C CA . ALA A 1 83 ? -2.552 -11.971 -5.064 1.00 89.56 83 ALA A CA 1
ATOM 632 C C . ALA A 1 83 ? -3.192 -11.201 -3.893 1.00 89.56 83 ALA A C 1
ATOM 634 O O . ALA A 1 83 ? -3.062 -11.622 -2.740 1.00 89.56 83 ALA A O 1
ATOM 635 N N . LEU A 1 84 ? -3.886 -10.093 -4.172 1.00 90.62 84 LEU A N 1
ATOM 636 C CA . LEU A 1 84 ? -4.611 -9.280 -3.194 1.00 90.62 84 LEU A CA 1
ATOM 637 C C . LEU A 1 84 ? -6.102 -9.623 -3.093 1.00 90.62 84 LEU A C 1
ATOM 639 O O . LEU A 1 84 ? -6.747 -9.126 -2.174 1.00 90.62 84 LEU A O 1
ATOM 643 N N . ASP A 1 85 ? -6.639 -10.501 -3.945 1.00 90.50 85 ASP A N 1
ATOM 644 C CA . ASP A 1 85 ? -8.019 -11.006 -3.849 1.00 90.50 85 ASP A CA 1
ATOM 645 C C . ASP A 1 85 ? -8.414 -11.522 -2.443 1.00 90.50 85 ASP A C 1
ATOM 647 O O . ASP A 1 85 ? -9.519 -11.222 -1.986 1.00 90.50 85 ASP A O 1
ATOM 651 N N . PRO A 1 86 ? -7.539 -12.211 -1.671 1.00 88.56 86 PRO A N 1
ATOM 652 C CA . PRO A 1 86 ? -7.885 -12.641 -0.315 1.00 88.56 86 PRO A CA 1
ATOM 653 C C . PRO A 1 86 ? -7.797 -11.528 0.747 1.00 88.56 86 PRO A C 1
ATOM 655 O O . PRO A 1 86 ? -8.041 -11.805 1.924 1.00 88.56 86 PRO A O 1
ATOM 658 N N . ALA A 1 87 ? -7.408 -10.296 0.395 1.00 88.88 87 ALA A N 1
ATOM 659 C CA . ALA A 1 87 ? -7.270 -9.212 1.363 1.00 88.88 87 ALA A CA 1
ATOM 660 C C . ALA A 1 87 ? -8.645 -8.823 1.953 1.00 88.88 87 ALA A C 1
ATOM 662 O O . ALA A 1 87 ? -9.564 -8.492 1.204 1.00 88.88 87 ALA A O 1
ATOM 663 N N . PRO A 1 88 ? -8.801 -8.777 3.293 1.00 88.69 88 PRO A N 1
ATOM 664 C CA . PRO A 1 88 ? -10.070 -8.398 3.923 1.00 88.69 88 PRO A CA 1
ATOM 665 C C . PRO A 1 88 ? -10.540 -6.978 3.581 1.00 88.69 88 PRO A C 1
ATOM 667 O O . PRO A 1 88 ? -11.733 -6.675 3.639 1.00 88.69 88 PRO A O 1
ATOM 670 N N . LEU A 1 89 ? -9.601 -6.082 3.268 1.00 84.88 89 LEU A N 1
ATOM 671 C CA . LEU A 1 89 ? -9.866 -4.670 3.029 1.00 84.88 89 LEU A CA 1
ATOM 672 C C . LEU A 1 89 ? -9.662 -4.349 1.553 1.00 84.88 89 LEU A C 1
ATOM 674 O O . LEU A 1 89 ? -8.623 -4.653 0.978 1.00 84.88 89 LEU A O 1
ATOM 678 N N . ALA A 1 90 ? -10.650 -3.682 0.959 1.00 83.62 90 ALA A N 1
ATOM 679 C CA . ALA A 1 90 ? -10.578 -3.250 -0.428 1.00 83.62 90 ALA A CA 1
ATOM 680 C C . ALA A 1 90 ? -9.512 -2.159 -0.630 1.00 83.62 90 ALA A C 1
ATOM 682 O O . ALA A 1 90 ? -9.317 -1.287 0.227 1.00 83.62 90 ALA A O 1
ATOM 683 N N . PHE A 1 91 ? -8.883 -2.171 -1.804 1.00 81.88 91 PHE A N 1
ATOM 684 C CA . PHE A 1 91 ? -7.993 -1.113 -2.268 1.00 81.88 91 PHE A CA 1
ATOM 685 C C . PHE A 1 91 ? -8.617 -0.307 -3.404 1.00 81.88 91 PHE A C 1
ATOM 687 O O . PHE A 1 91 ? -9.489 -0.768 -4.136 1.00 81.88 91 PHE A O 1
ATOM 694 N N . GLU A 1 92 ? -8.130 0.916 -3.560 1.00 80.94 92 GLU A N 1
ATOM 695 C CA . GLU A 1 92 ? -8.358 1.750 -4.731 1.00 80.94 92 GLU A CA 1
ATOM 696 C C . GLU A 1 92 ? -7.119 1.689 -5.625 1.00 80.94 92 GLU A C 1
ATOM 698 O O . GLU A 1 92 ? -5.992 1.858 -5.155 1.00 80.94 92 GLU A O 1
ATOM 703 N N . ARG A 1 93 ? -7.324 1.459 -6.923 1.00 80.31 93 ARG A N 1
ATOM 704 C CA . ARG A 1 93 ? -6.263 1.496 -7.928 1.00 80.31 93 ARG A CA 1
ATOM 705 C C . ARG A 1 93 ? -6.198 2.876 -8.566 1.00 80.31 93 ARG A C 1
ATOM 707 O O . ARG A 1 93 ? -7.215 3.425 -8.986 1.00 80.31 93 ARG A O 1
ATOM 714 N N . THR A 1 94 ? -4.987 3.399 -8.705 1.00 74.50 94 THR A N 1
ATOM 715 C CA . THR A 1 94 ? -4.709 4.571 -9.538 1.00 74.50 94 THR A CA 1
ATOM 716 C C . THR A 1 94 ? -3.454 4.330 -10.363 1.00 74.50 94 THR A C 1
ATOM 718 O O . THR A 1 94 ? -2.480 3.780 -9.856 1.00 74.50 94 THR A O 1
ATOM 721 N N . ASP A 1 95 ? -3.462 4.739 -11.628 1.00 71.69 95 ASP A N 1
ATOM 722 C CA . ASP A 1 95 ? -2.298 4.602 -12.502 1.00 71.69 95 ASP A CA 1
ATOM 723 C C . ASP A 1 95 ? -1.550 5.937 -12.588 1.00 71.69 95 ASP A C 1
ATOM 725 O O . ASP A 1 95 ? -2.143 7.001 -12.785 1.00 71.69 95 ASP A O 1
ATOM 729 N N . HIS A 1 96 ? -0.229 5.884 -12.433 1.00 66.88 96 HIS A N 1
ATOM 730 C CA . HIS A 1 96 ? 0.655 7.047 -12.411 1.00 66.88 96 HIS A CA 1
ATOM 731 C C . HIS A 1 96 ? 1.804 6.855 -13.387 1.00 66.88 96 HIS A C 1
ATOM 733 O O . HIS A 1 96 ? 2.251 5.741 -13.628 1.00 66.88 96 HIS A O 1
ATOM 739 N N . ARG A 1 97 ? 2.343 7.949 -13.924 1.00 62.62 97 ARG A N 1
ATOM 740 C CA . ARG A 1 97 ? 3.527 7.881 -14.787 1.00 62.62 97 ARG A CA 1
ATOM 741 C C . ARG A 1 97 ? 4.801 7.957 -13.949 1.00 62.62 97 ARG A C 1
ATOM 743 O O . ARG A 1 97 ? 4.970 8.916 -13.190 1.00 62.62 97 ARG A O 1
ATOM 750 N N . GLY A 1 98 ? 5.704 6.985 -14.092 1.00 58.97 98 GLY A N 1
ATOM 751 C CA . GLY A 1 98 ? 7.023 7.037 -13.460 1.00 58.97 98 GLY A CA 1
ATOM 752 C C . GLY A 1 98 ? 7.853 8.180 -14.047 1.00 58.97 98 GLY A C 1
ATOM 753 O O . GLY A 1 98 ? 8.091 8.213 -15.252 1.00 58.97 98 GLY A O 1
ATOM 754 N N . VAL A 1 99 ? 8.280 9.138 -13.218 1.00 54.81 99 VAL A N 1
ATOM 755 C CA . VAL A 1 99 ? 8.969 10.357 -13.693 1.00 54.81 99 VAL A CA 1
ATOM 756 C C . VAL A 1 99 ? 10.328 10.043 -14.320 1.00 54.81 99 VAL A C 1
ATOM 758 O O . VAL A 1 99 ? 10.700 10.696 -15.293 1.00 54.81 99 VAL A O 1
ATOM 761 N N . SER A 1 100 ? 11.031 9.029 -13.816 1.00 52.19 100 SER A N 1
ATOM 762 C CA . SER A 1 100 ? 12.329 8.608 -14.351 1.00 52.19 100 SER A CA 1
ATOM 763 C C . SER A 1 100 ? 12.327 7.164 -14.856 1.00 52.19 100 SER A C 1
ATOM 765 O O . SER A 1 100 ? 13.389 6.553 -14.956 1.00 52.19 100 SER A O 1
ATOM 767 N N . ALA A 1 101 ? 11.154 6.601 -15.162 1.00 55.22 101 ALA A N 1
ATOM 768 C CA . ALA A 1 101 ? 11.108 5.293 -15.797 1.00 55.22 101 ALA A CA 1
ATOM 769 C C . ALA A 1 101 ? 11.725 5.394 -17.208 1.00 55.22 101 ALA A C 1
ATOM 771 O O . ALA A 1 101 ? 11.310 6.292 -17.950 1.00 55.22 101 ALA A O 1
ATOM 772 N N . PRO A 1 102 ? 12.678 4.516 -17.594 1.00 56.12 102 PRO A N 1
ATOM 773 C CA . PRO A 1 102 ? 13.448 4.630 -18.840 1.00 56.12 102 PRO A CA 1
ATOM 774 C C . PRO A 1 102 ? 12.593 4.828 -20.100 1.00 56.12 102 PRO A C 1
ATOM 776 O O . PRO A 1 102 ? 13.008 5.543 -21.008 1.00 56.12 102 PRO A O 1
ATOM 779 N N . ASP A 1 103 ? 11.370 4.286 -20.095 1.00 62.47 103 ASP A N 1
ATOM 780 C CA . ASP A 1 103 ? 10.432 4.315 -21.224 1.00 62.47 103 ASP A CA 1
ATOM 781 C C . ASP A 1 103 ? 9.112 5.053 -20.915 1.00 62.47 103 ASP A C 1
ATOM 783 O O . ASP A 1 103 ? 8.140 4.972 -21.668 1.00 62.47 103 ASP A O 1
ATOM 787 N N . GLY A 1 104 ? 9.038 5.778 -19.793 1.00 59.53 104 GLY A N 1
ATOM 788 C CA . GLY A 1 104 ? 7.782 6.365 -19.315 1.00 59.53 104 GLY A CA 1
ATOM 789 C C . GLY A 1 104 ? 6.756 5.319 -18.864 1.00 59.53 104 GLY A C 1
ATOM 790 O O . GLY A 1 104 ? 5.555 5.564 -19.006 1.00 59.53 104 GLY A O 1
ATOM 791 N N . GLU A 1 105 ? 7.244 4.181 -18.352 1.00 66.12 105 GLU A N 1
ATOM 792 C CA . GLU A 1 105 ? 6.453 3.077 -17.793 1.00 66.12 105 GLU A CA 1
ATOM 793 C C . GLU A 1 105 ? 5.432 3.596 -16.768 1.00 66.12 105 GLU A C 1
ATOM 795 O O . GLU A 1 105 ? 5.724 4.482 -15.948 1.00 66.12 105 GLU A O 1
ATOM 800 N N . MET A 1 106 ? 4.218 3.046 -16.833 1.00 69.56 106 MET A N 1
ATOM 801 C CA . MET A 1 106 ? 3.188 3.328 -15.847 1.00 69.56 106 MET A CA 1
ATOM 802 C C . MET A 1 106 ? 3.472 2.531 -14.572 1.00 69.56 106 MET A C 1
ATOM 804 O O . MET A 1 106 ? 3.836 1.355 -14.590 1.00 69.56 106 MET A O 1
ATOM 808 N N . LEU A 1 107 ? 3.305 3.200 -13.441 1.00 71.44 107 LEU A N 1
ATOM 809 C CA . LEU A 1 107 ? 3.259 2.588 -12.129 1.00 71.44 107 LEU A CA 1
ATOM 810 C C . LEU A 1 107 ? 1.802 2.508 -11.706 1.00 71.44 107 LEU A C 1
ATOM 812 O O . LEU A 1 107 ? 1.109 3.524 -11.624 1.00 71.44 107 LEU A O 1
ATOM 816 N N . THR A 1 108 ? 1.358 1.306 -11.386 1.00 75.12 108 THR A N 1
ATOM 817 C CA . THR A 1 108 ? 0.093 1.099 -10.702 1.00 75.12 108 THR A CA 1
ATOM 818 C C . THR A 1 108 ? 0.308 1.350 -9.216 1.00 75.12 108 THR A C 1
ATOM 820 O O . THR A 1 108 ? 1.232 0.815 -8.597 1.00 75.12 108 THR A O 1
ATOM 823 N N . VAL A 1 109 ? -0.531 2.201 -8.639 1.00 73.88 109 VAL A N 1
ATOM 824 C CA . V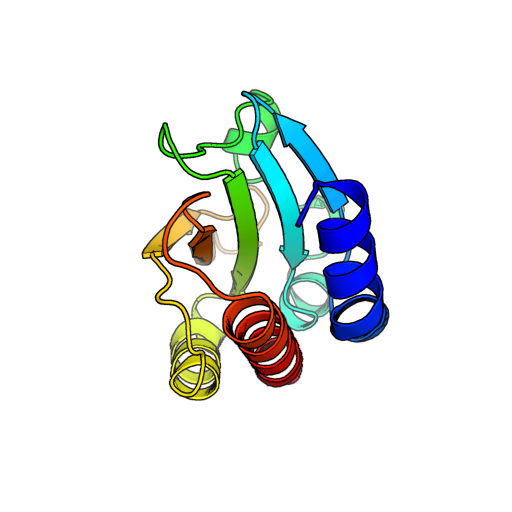AL A 1 109 ? -0.519 2.517 -7.216 1.00 73.88 109 VAL A CA 1
ATOM 825 C C . VAL A 1 109 ? -1.798 1.987 -6.594 1.00 73.88 109 VAL A C 1
ATOM 827 O O . VAL A 1 109 ? -2.905 2.397 -6.954 1.00 73.88 109 VAL A O 1
ATOM 830 N N . LEU A 1 110 ? -1.619 1.057 -5.662 1.00 75.44 110 LEU A N 1
ATOM 831 C CA . LEU A 1 110 ? -2.687 0.419 -4.911 1.00 75.44 110 LEU A CA 1
ATOM 832 C C . LEU A 1 110 ? -2.765 1.074 -3.535 1.00 75.44 110 LEU A C 1
ATOM 834 O O . LEU A 1 110 ? -1.803 1.051 -2.762 1.00 75.44 110 LEU A O 1
ATOM 838 N N . HIS A 1 111 ? -3.910 1.686 -3.251 1.00 77.62 111 HIS A N 1
ATOM 839 C CA . HIS A 1 111 ? -4.163 2.438 -2.034 1.00 77.62 111 HIS A CA 1
ATOM 840 C C . HIS A 1 111 ? -5.190 1.720 -1.169 1.00 77.62 111 HIS A C 1
ATOM 842 O O . HIS A 1 111 ? -6.387 1.726 -1.455 1.00 77.62 111 HIS A O 1
ATOM 848 N N . PHE A 1 112 ? -4.734 1.164 -0.056 1.00 76.25 112 PHE A N 1
ATOM 849 C CA . PHE A 1 112 ? -5.615 0.703 1.006 1.00 76.25 112 PHE A CA 1
ATOM 850 C C . PHE A 1 112 ? -5.835 1.868 1.947 1.00 76.25 112 PHE A C 1
ATOM 852 O O . PHE A 1 112 ? -4.878 2.475 2.430 1.00 76.25 112 PHE A O 1
ATOM 859 N N . SER A 1 113 ? -7.089 2.204 2.216 1.00 70.12 113 SER A N 1
ATOM 860 C CA . SER A 1 113 ? -7.380 3.308 3.113 1.00 70.12 113 SER A CA 1
ATOM 861 C C . SER A 1 113 ? -8.493 2.953 4.075 1.00 70.12 113 SER A C 1
ATOM 863 O O . SER A 1 113 ? -9.642 2.717 3.702 1.00 70.12 113 SER A O 1
ATOM 865 N N . LEU A 1 114 ? -8.113 2.898 5.342 1.00 68.31 114 LEU A N 1
ATOM 866 C CA . LEU A 1 114 ? -8.875 2.272 6.401 1.00 68.31 114 LEU A CA 1
ATOM 867 C C . LEU A 1 114 ? -9.560 3.362 7.212 1.00 68.31 114 LEU A C 1
ATOM 869 O O . LEU A 1 114 ? -8.916 4.264 7.754 1.00 68.31 114 LEU A O 1
ATOM 873 N N . ARG A 1 115 ? -10.889 3.309 7.284 1.00 61.53 115 ARG A N 1
ATOM 874 C CA . ARG A 1 115 ? -11.651 4.206 8.155 1.00 61.53 115 ARG A CA 1
ATOM 875 C C . ARG A 1 115 ? -11.425 3.803 9.613 1.00 61.53 115 ARG A C 1
ATOM 877 O O . ARG A 1 115 ? -11.348 2.622 9.927 1.00 61.53 115 ARG A O 1
ATOM 884 N N . SER A 1 116 ? -11.359 4.794 10.500 1.00 55.69 116 SER A N 1
ATOM 885 C CA . SER A 1 116 ? -11.209 4.609 11.955 1.00 55.69 116 SER A CA 1
ATOM 886 C C . SER A 1 116 ? -12.358 3.837 12.614 1.00 55.69 116 SER A C 1
ATOM 888 O O . SER A 1 116 ? -12.229 3.402 13.755 1.00 55.69 116 SER A O 1
ATOM 890 N N . GLY A 1 117 ? -13.488 3.671 11.919 1.00 57.03 117 GLY A N 1
ATOM 891 C CA . GLY A 1 117 ? -14.646 2.915 12.384 1.00 57.03 117 GLY A CA 1
ATOM 892 C C . GLY A 1 117 ? -15.010 1.796 11.412 1.00 57.03 117 GLY A C 1
ATOM 893 O O . GLY A 1 117 ? -15.093 2.028 10.207 1.00 57.03 117 GLY A O 1
ATOM 894 N N . GLY A 1 118 ? -15.256 0.600 11.955 1.00 66.88 118 GLY A N 1
ATOM 895 C CA . GLY A 1 118 ? -15.737 -0.567 11.207 1.00 66.88 118 GLY A CA 1
ATOM 896 C C . GLY A 1 118 ? -14.658 -1.525 10.693 1.00 66.88 118 GLY A C 1
ATOM 897 O O . GLY A 1 118 ? -15.014 -2.496 10.042 1.00 66.88 118 GLY A O 1
ATOM 898 N N . VAL A 1 119 ? -13.379 -1.278 10.988 1.00 75.38 119 VAL A N 1
ATOM 899 C CA . VAL A 1 119 ? -12.264 -2.167 10.620 1.00 75.38 119 VAL A CA 1
ATOM 900 C C . VAL A 1 119 ? -11.712 -2.824 11.882 1.00 75.38 119 VAL A C 1
ATOM 902 O O . VAL A 1 119 ? -11.335 -2.122 12.826 1.00 75.38 119 VAL A O 1
ATOM 905 N N . SER A 1 120 ? -11.684 -4.156 11.918 1.00 85.25 120 SER A N 1
ATOM 906 C CA . SER A 1 120 ? -11.100 -4.895 13.038 1.00 85.25 120 SER A CA 1
ATOM 907 C C . SER A 1 120 ? -9.573 -4.946 12.925 1.00 85.25 120 SER A C 1
ATOM 909 O O . SER A 1 120 ? -9.011 -4.824 11.839 1.00 85.25 120 SER A O 1
ATOM 911 N N . GLU A 1 121 ? -8.870 -5.134 14.045 1.00 85.69 121 GLU A N 1
ATOM 912 C CA . GLU A 1 121 ? -7.415 -5.354 14.010 1.00 85.69 121 GLU A CA 1
ATOM 913 C C . GLU A 1 121 ? -7.039 -6.600 13.190 1.00 85.69 121 GLU A C 1
ATOM 915 O O . GLU A 1 121 ? -6.004 -6.610 12.523 1.00 85.69 121 GLU A O 1
ATOM 920 N N . GLU A 1 122 ? -7.894 -7.622 13.203 1.00 89.69 122 GLU A N 1
ATOM 921 C CA . GLU A 1 122 ? -7.739 -8.829 12.394 1.00 89.69 122 GLU A CA 1
ATOM 922 C C . GLU A 1 122 ? -7.755 -8.502 10.897 1.00 89.69 122 GLU A C 1
ATOM 924 O O . GLU A 1 122 ? -6.839 -8.908 10.184 1.00 89.69 122 GLU A O 1
ATOM 929 N N . ASP A 1 123 ? -8.703 -7.679 10.436 1.00 88.44 123 ASP A N 1
ATOM 930 C CA . ASP A 1 123 ? -8.775 -7.256 9.032 1.00 88.44 123 ASP A CA 1
ATOM 931 C C . ASP A 1 123 ? -7.524 -6.473 8.612 1.00 88.44 123 ASP A C 1
ATOM 933 O O . ASP A 1 123 ? -7.004 -6.666 7.508 1.00 88.44 123 ASP A O 1
ATOM 937 N N . VAL A 1 124 ? -7.007 -5.602 9.495 1.00 87.38 124 VAL A N 1
ATOM 938 C CA . VAL A 1 124 ? -5.762 -4.853 9.242 1.00 87.38 124 VAL A CA 1
ATOM 939 C C . VAL A 1 124 ? -4.598 -5.820 9.055 1.00 87.38 124 VAL A C 1
ATOM 941 O O . VAL A 1 124 ? -3.887 -5.743 8.054 1.00 87.38 124 VAL A O 1
ATOM 944 N N . ARG A 1 125 ? -4.409 -6.755 9.991 1.00 90.38 125 ARG A N 1
ATOM 945 C CA . ARG A 1 125 ? -3.304 -7.724 9.948 1.00 90.38 125 ARG A CA 1
ATOM 946 C C . ARG A 1 125 ? -3.431 -8.703 8.785 1.00 90.38 125 ARG A C 1
ATOM 948 O O . ARG A 1 125 ? -2.411 -9.060 8.199 1.00 90.38 125 ARG A O 1
ATOM 955 N N . GLY A 1 126 ? -4.650 -9.117 8.442 1.00 91.06 126 GLY A N 1
AT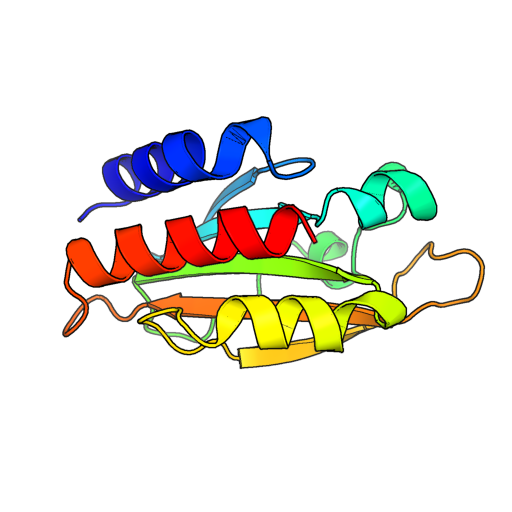OM 956 C CA . GLY A 1 126 ? -4.930 -9.950 7.274 1.00 91.06 126 GLY A CA 1
ATOM 957 C C . GLY A 1 126 ? -4.586 -9.230 5.971 1.00 91.06 126 GLY A C 1
ATOM 958 O O . GLY A 1 126 ? -3.933 -9.801 5.104 1.00 91.06 126 GLY A O 1
ATOM 959 N N . THR A 1 127 ? -4.921 -7.942 5.872 1.00 91.00 127 THR A N 1
ATOM 960 C CA . THR A 1 127 ? -4.587 -7.113 4.702 1.00 91.00 127 THR A CA 1
ATOM 961 C C . THR A 1 127 ? -3.081 -6.904 4.568 1.00 91.00 127 THR A C 1
ATOM 963 O O . THR A 1 127 ? -2.530 -7.068 3.485 1.00 91.00 127 THR A O 1
ATOM 966 N N . LEU A 1 128 ? -2.387 -6.597 5.666 1.00 91.00 128 LEU A N 1
ATOM 967 C CA . LEU A 1 128 ? -0.925 -6.488 5.682 1.00 91.00 128 LEU A CA 1
ATOM 968 C C . LEU A 1 128 ? -0.245 -7.818 5.315 1.00 91.00 128 LEU A C 1
ATOM 970 O O . LEU A 1 128 ? 0.751 -7.818 4.598 1.00 91.00 128 LEU A O 1
ATOM 974 N N . SER A 1 129 ? -0.801 -8.956 5.740 1.00 91.88 129 SER A N 1
ATOM 975 C CA . SER A 1 129 ? -0.315 -10.273 5.318 1.00 91.88 129 SER A CA 1
ATOM 976 C C . SER A 1 129 ? -0.489 -10.492 3.812 1.00 91.88 129 SER A C 1
ATOM 978 O O . SER A 1 129 ? 0.456 -10.924 3.156 1.00 91.88 129 SER A O 1
ATOM 980 N N . ALA A 1 130 ? -1.663 -10.170 3.256 1.00 90.94 130 ALA A N 1
ATOM 981 C CA . ALA A 1 130 ? -1.925 -10.278 1.820 1.00 90.94 130 ALA A CA 1
ATOM 982 C C . ALA A 1 130 ? -0.988 -9.372 1.006 1.00 90.94 130 ALA A C 1
ATOM 984 O O . ALA A 1 130 ? -0.425 -9.802 0.005 1.00 90.94 130 ALA A O 1
ATOM 985 N N . LEU A 1 131 ? -0.733 -8.151 1.485 1.00 90.62 131 LEU A N 1
ATOM 986 C CA . LEU A 1 131 ? 0.250 -7.234 0.905 1.00 90.62 131 LEU A CA 1
ATOM 987 C C . LEU A 1 131 ? 1.670 -7.812 0.903 1.00 90.62 131 LEU A C 1
ATOM 989 O O . LEU A 1 131 ? 2.392 -7.633 -0.075 1.00 90.62 131 LEU A O 1
ATOM 993 N N . GLY A 1 132 ? 2.063 -8.523 1.962 1.00 89.75 132 GLY A N 1
ATOM 994 C CA . GLY A 1 132 ? 3.344 -9.226 2.017 1.00 89.75 132 GLY A CA 1
ATOM 995 C C . GLY A 1 132 ? 3.436 -10.338 0.972 1.00 89.75 132 GLY A C 1
ATOM 996 O O . GLY A 1 132 ? 4.438 -10.438 0.270 1.00 89.75 132 GLY A O 1
ATOM 997 N N . THR A 1 133 ? 2.376 -11.134 0.810 1.00 90.31 133 THR A N 1
ATOM 998 C CA . THR A 1 133 ? 2.299 -12.156 -0.247 1.00 90.31 133 THR A CA 1
ATOM 999 C C . THR A 1 133 ? 2.356 -11.532 -1.637 1.00 90.31 133 THR A C 1
ATOM 1001 O O . THR A 1 133 ? 3.129 -11.986 -2.475 1.00 90.31 133 THR A O 1
ATOM 1004 N N . ALA A 1 134 ? 1.596 -10.463 -1.867 1.00 89.12 134 ALA A N 1
ATOM 1005 C CA . ALA A 1 134 ? 1.546 -9.773 -3.147 1.00 89.12 134 ALA A CA 1
ATOM 1006 C C . ALA A 1 134 ? 2.881 -9.099 -3.504 1.00 89.12 134 ALA A C 1
ATOM 1008 O O . ALA A 1 134 ? 3.255 -9.066 -4.669 1.00 89.12 134 ALA A O 1
ATOM 1009 N N . ALA A 1 135 ? 3.642 -8.621 -2.513 1.00 86.25 135 ALA A N 1
ATOM 1010 C CA . ALA A 1 135 ? 4.985 -8.074 -2.715 1.00 86.25 135 ALA A CA 1
ATOM 1011 C C . ALA A 1 135 ? 6.047 -9.132 -3.079 1.00 86.25 135 ALA A C 1
ATOM 1013 O O . ALA A 1 135 ? 7.141 -8.773 -3.515 1.00 86.25 135 ALA A O 1
ATOM 1014 N N . ALA A 1 136 ? 5.749 -10.420 -2.893 1.00 86.19 136 ALA A N 1
ATOM 1015 C CA . ALA A 1 136 ? 6.635 -11.522 -3.263 1.00 86.19 136 ALA A CA 1
ATOM 1016 C C . ALA A 1 136 ? 6.384 -12.061 -4.686 1.00 86.19 136 ALA A C 1
ATOM 1018 O O . ALA A 1 136 ? 7.118 -12.950 -5.129 1.00 86.19 136 ALA A O 1
ATOM 1019 N N . VAL A 1 137 ? 5.358 -11.553 -5.381 1.00 84.75 137 VAL A N 1
ATOM 1020 C CA . VAL A 1 137 ? 4.947 -11.993 -6.726 1.00 84.75 137 VAL A CA 1
ATOM 1021 C C . VAL A 1 137 ? 5.916 -11.535 -7.798 1.00 84.75 137 VAL A C 1
ATOM 1023 O O . VAL A 1 137 ? 6.145 -12.346 -8.717 1.00 84.75 137 VAL A O 1
#

Foldseek 3Di:
DALVVLVVLLCVQAVVLFAPWDWDQDPQATEIETEQVVCCVQQNPVFQPQVCVVVVDDPDPPAFHYKYKYKAFPVLVVVLVVLQVQQLFAWDWDWTFGRRRVVRTIIIITMGTHGPPDADPVSSSSNSNSNSRSSND

Radius of gyration: 14.05 Å; chains: 1; bounding box: 32×31×38 Å

Sequence (137 aa):
MDCAAFFEAAGGQLGETVAEPSQQTAGGQCVYEFYHPRVRDHLGTEGLATSFNRSGVVWVPTGRQFAVTLRVPERYGEAVEEALDPAPLAFERTDHRGVSAPDGEMLTVLHFSLRSGGVSEEDVRGTLSALGTAAAV